Protein AF-A0A0A2XDQ2-F1 (afdb_monomer_lite)

Organism: NCBI:txid155517

Structure (mmCIF, N/CA/C/O backbone):
data_AF-A0A0A2XDQ2-F1
#
_entry.id   AF-A0A0A2XDQ2-F1
#
loop_
_atom_site.group_PDB
_atom_site.id
_atom_site.type_symbol
_atom_site.label_atom_id
_atom_site.label_alt_id
_atom_site.label_comp_id
_atom_site.label_asym_id
_atom_site.label_entity_id
_atom_site.label_seq_id
_atom_site.pdbx_PDB_ins_code
_atom_site.Cartn_x
_atom_site.Cartn_y
_atom_site.Cartn_z
_atom_site.occupancy
_atom_site.B_iso_or_equiv
_atom_site.auth_seq_id
_atom_site.auth_comp_id
_atom_site.auth_asym_id
_atom_site.auth_atom_id
_atom_site.pdbx_PDB_model_num
ATOM 1 N N . MET A 1 1 ? -18.149 14.585 6.582 1.00 52.38 1 MET A N 1
ATOM 2 C CA . MET A 1 1 ? -19.023 13.393 6.601 1.00 52.38 1 MET A CA 1
ATOM 3 C C . MET A 1 1 ? -18.294 12.330 7.407 1.00 52.38 1 MET A C 1
ATOM 5 O O . MET A 1 1 ? -17.138 12.082 7.096 1.00 52.38 1 MET A O 1
ATOM 9 N N . ALA A 1 2 ? -18.883 11.817 8.487 1.00 76.44 2 ALA A N 1
ATOM 1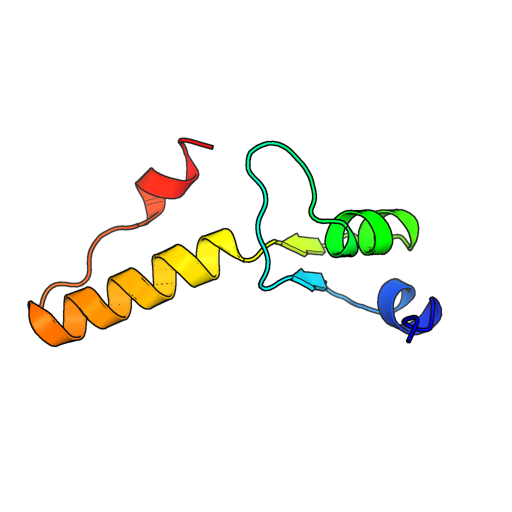0 C CA . ALA A 1 2 ? -18.236 10.817 9.342 1.00 76.44 2 ALA A CA 1
ATOM 11 C C . ALA A 1 2 ? -18.618 9.403 8.881 1.00 76.44 2 ALA A C 1
ATOM 13 O O . ALA A 1 2 ? -19.747 9.188 8.441 1.00 76.44 2 ALA A O 1
ATOM 14 N N . ILE A 1 3 ? -17.682 8.458 8.972 1.00 86.62 3 ILE A N 1
ATOM 15 C CA . ILE A 1 3 ? -17.942 7.041 8.695 1.00 86.62 3 ILE A CA 1
ATOM 16 C C . ILE A 1 3 ? -18.690 6.459 9.895 1.00 86.62 3 ILE A C 1
ATOM 18 O O . ILE A 1 3 ? -18.294 6.685 11.039 1.00 86.62 3 ILE A O 1
ATOM 22 N N . ALA A 1 4 ? -19.777 5.728 9.644 1.00 92.62 4 ALA A N 1
ATOM 23 C CA . ALA A 1 4 ? -20.514 5.065 10.712 1.00 92.62 4 ALA A CA 1
ATOM 24 C C . ALA A 1 4 ? -19.612 4.002 11.384 1.00 92.62 4 ALA A C 1
ATOM 26 O O . ALA A 1 4 ? -19.040 3.173 10.672 1.00 92.62 4 ALA A O 1
ATOM 27 N N . PRO A 1 5 ? -19.466 3.997 12.725 1.00 91.06 5 PRO A N 1
ATOM 28 C CA . PRO A 1 5 ? -18.506 3.132 13.421 1.00 91.06 5 PRO A CA 1
ATOM 29 C C . PRO A 1 5 ? -18.652 1.640 13.109 1.00 91.06 5 PRO A C 1
ATOM 31 O O . PRO A 1 5 ? -17.656 0.935 12.971 1.00 91.06 5 PRO A O 1
ATOM 34 N N . ASN A 1 6 ? -19.890 1.174 12.927 1.00 94.56 6 ASN A N 1
ATOM 35 C CA . ASN A 1 6 ? -20.197 -0.223 12.628 1.00 94.56 6 ASN A CA 1
ATOM 36 C C . ASN A 1 6 ? -19.563 -0.710 11.315 1.00 94.56 6 ASN A C 1
ATOM 38 O O . ASN A 1 6 ? -19.291 -1.898 11.191 1.00 94.56 6 ASN A O 1
ATOM 42 N N . ILE A 1 7 ? -19.303 0.187 10.356 1.00 95.19 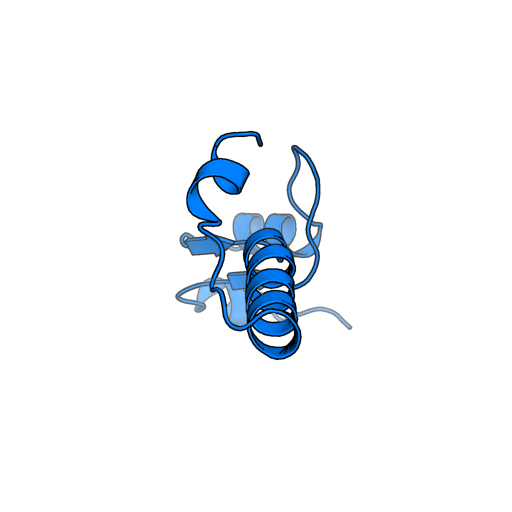7 ILE A N 1
ATOM 43 C CA . ILE A 1 7 ? -18.625 -0.161 9.100 1.00 95.19 7 ILE A CA 1
ATOM 44 C C . ILE A 1 7 ? -17.185 -0.598 9.388 1.00 95.19 7 ILE A C 1
ATOM 46 O O . ILE A 1 7 ? -16.744 -1.622 8.880 1.00 95.19 7 ILE A O 1
ATOM 50 N N . LEU A 1 8 ? -16.463 0.152 10.226 1.00 94.94 8 LEU A N 1
ATOM 51 C CA . LEU A 1 8 ? -15.071 -0.154 10.575 1.00 94.94 8 LEU A CA 1
ATOM 52 C C . LEU A 1 8 ? -14.971 -1.333 11.549 1.00 94.94 8 LEU A C 1
ATOM 54 O O . LEU A 1 8 ? -14.066 -2.147 11.420 1.00 94.94 8 LEU A O 1
ATOM 58 N N . GLN A 1 9 ? -15.929 -1.467 12.468 1.00 94.38 9 GLN A N 1
ATOM 59 C CA . GLN A 1 9 ? -16.000 -2.597 13.405 1.00 94.38 9 GLN A CA 1
ATOM 60 C C . GLN A 1 9 ? -16.236 -3.942 12.701 1.00 94.38 9 GLN A C 1
ATOM 62 O O . GLN A 1 9 ? -15.801 -4.980 13.190 1.00 94.38 9 GLN A O 1
ATOM 67 N N . GLN A 1 10 ? -16.942 -3.933 11.568 1.00 95.69 10 GLN A N 1
ATOM 68 C CA . GLN A 1 10 ? -17.229 -5.129 10.767 1.00 95.69 10 GLN A CA 1
ATOM 69 C C . GLN A 1 10 ? -16.207 -5.352 9.642 1.00 95.69 10 GLN A C 1
ATOM 71 O O . GLN A 1 10 ? -16.280 -6.362 8.940 1.00 95.69 10 GLN A O 1
ATOM 76 N N . ALA A 1 11 ? -15.271 -4.422 9.439 1.00 95.56 11 ALA A N 1
ATOM 77 C CA . ALA A 1 11 ? -14.291 -4.517 8.371 1.00 95.56 11 ALA A CA 1
ATOM 78 C C . ALA A 1 11 ? -13.246 -5.595 8.689 1.00 95.56 11 ALA A C 1
ATOM 80 O O . ALA A 1 11 ? -12.568 -5.546 9.713 1.00 95.56 11 ALA A O 1
ATOM 81 N N . GLY A 1 12 ? -13.070 -6.543 7.765 1.00 96.50 12 GLY A N 1
ATOM 82 C CA . GLY A 1 12 ? -11.990 -7.529 7.848 1.00 96.50 12 GLY A CA 1
ATOM 83 C C . G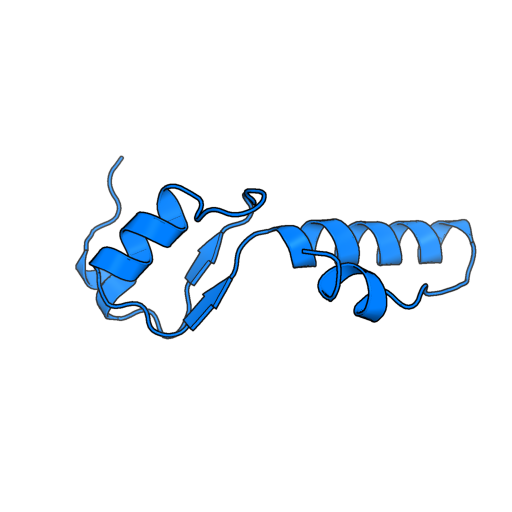LY A 1 12 ? -10.605 -6.915 7.622 1.00 96.50 12 GLY A C 1
ATOM 84 O O . GLY A 1 12 ? -9.623 -7.437 8.129 1.00 96.50 12 GLY A O 1
ATOM 85 N N . ALA A 1 13 ? -10.523 -5.803 6.890 1.00 97.31 13 ALA A N 1
ATOM 86 C CA . ALA A 1 13 ? -9.314 -5.006 6.733 1.00 97.31 13 ALA A CA 1
ATOM 87 C C . ALA A 1 13 ? -9.667 -3.554 6.395 1.00 97.31 13 ALA A C 1
ATOM 89 O O . ALA A 1 13 ? -10.711 -3.289 5.792 1.00 97.31 13 ALA A O 1
ATOM 90 N N . VAL A 1 14 ? -8.781 -2.625 6.749 1.00 97.56 14 VAL A N 1
ATOM 91 C CA . VAL A 1 14 ? -8.899 -1.204 6.407 1.00 97.56 14 VAL A CA 1
ATOM 92 C C . VAL A 1 14 ? -7.672 -0.759 5.623 1.00 97.56 14 VAL A C 1
ATOM 94 O O . VAL A 1 14 ? -6.543 -0.973 6.050 1.00 97.56 14 VAL A O 1
ATOM 97 N N . TYR A 1 15 ? -7.894 -0.127 4.475 1.00 97.56 15 TYR A N 1
ATOM 98 C CA . TYR A 1 15 ? -6.826 0.399 3.635 1.00 97.56 15 TYR A CA 1
ATOM 99 C C . TYR A 1 15 ? -7.014 1.900 3.453 1.00 97.56 15 TYR A C 1
ATOM 101 O O . TYR A 1 15 ? -8.086 2.336 3.024 1.00 97.56 15 TYR A O 1
ATOM 109 N N . ASP A 1 16 ? -5.995 2.683 3.789 1.00 97.38 16 ASP A N 1
ATOM 110 C CA . ASP A 1 16 ? -5.955 4.110 3.474 1.00 97.38 16 ASP A CA 1
ATOM 111 C C . ASP A 1 16 ? -5.064 4.333 2.253 1.00 97.38 16 ASP A C 1
ATOM 113 O O . ASP A 1 16 ? -3.994 3.749 2.156 1.00 97.38 16 ASP A O 1
ATOM 117 N N . MET A 1 17 ? -5.485 5.188 1.322 1.00 97.12 17 MET A N 1
ATOM 118 C CA . MET A 1 17 ? -4.614 5.602 0.217 1.00 97.12 17 MET A CA 1
ATOM 119 C C . MET A 1 17 ? -3.612 6.675 0.651 1.00 97.12 17 MET A C 1
ATOM 121 O O . MET A 1 17 ? -2.606 6.883 -0.027 1.00 97.12 17 MET A O 1
ATOM 125 N N . GLN A 1 18 ? -3.883 7.386 1.749 1.00 96.75 18 GLN A N 1
ATOM 126 C CA . GLN A 1 18 ? -2.885 8.259 2.357 1.00 96.75 18 GLN A CA 1
ATOM 127 C C . GLN A 1 18 ? -1.848 7.438 3.114 1.00 96.75 18 GLN A C 1
ATOM 129 O O . GLN A 1 18 ? -2.099 6.304 3.510 1.00 96.75 18 GLN A O 1
ATOM 134 N N . TYR A 1 19 ? -0.684 8.033 3.333 1.00 94.69 19 TYR A N 1
ATOM 135 C CA . TYR A 1 19 ? 0.415 7.432 4.074 1.00 94.69 19 TYR A CA 1
ATOM 136 C C . TYR A 1 19 ? 1.071 8.483 4.962 1.00 94.69 19 TYR A C 1
ATOM 138 O O . TYR A 1 19 ? 1.010 9.684 4.676 1.00 94.69 19 TYR A O 1
ATOM 146 N N . SER A 1 20 ? 1.693 8.037 6.047 1.00 91.62 20 SER A N 1
ATOM 147 C CA . SER A 1 20 ? 2.431 8.913 6.956 1.00 91.62 20 SER A CA 1
ATOM 148 C C . SER A 1 20 ? 3.732 8.245 7.372 1.00 91.62 20 SER A C 1
ATOM 150 O O . SER A 1 20 ? 3.795 7.039 7.585 1.00 91.62 20 SER A O 1
ATOM 152 N 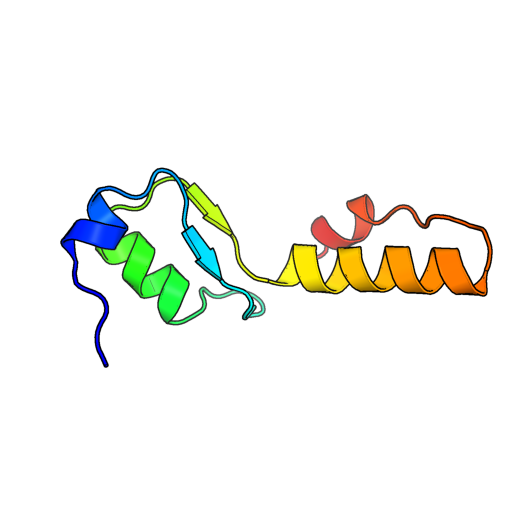N . LYS A 1 21 ? 4.802 9.034 7.486 1.00 85.94 21 LYS A N 1
ATOM 153 C CA . LYS A 1 21 ? 6.106 8.510 7.893 1.00 85.94 21 LYS A CA 1
ATOM 154 C C . LYS A 1 21 ? 6.176 8.430 9.417 1.00 85.94 21 LYS A C 1
ATOM 156 O O . LYS A 1 21 ? 6.207 9.461 10.085 1.00 85.94 21 LYS A O 1
ATOM 161 N N . GLY A 1 22 ? 6.243 7.212 9.951 1.00 83.50 22 GLY A N 1
ATOM 162 C CA . GLY A 1 22 ? 6.462 6.947 11.378 1.00 83.50 22 GLY A CA 1
ATOM 163 C C . GLY A 1 22 ? 5.238 7.132 12.284 1.00 83.50 22 GLY A C 1
ATOM 164 O O . GLY A 1 22 ? 5.371 7.030 13.502 1.00 83.50 22 GLY A O 1
ATOM 165 N N . THR A 1 23 ? 4.054 7.402 11.729 1.00 91.75 23 THR A N 1
ATOM 166 C CA . THR A 1 23 ? 2.789 7.510 12.474 1.00 91.75 23 THR A CA 1
ATOM 167 C C . THR A 1 23 ? 1.620 6.982 11.647 1.00 91.75 23 THR A C 1
ATOM 169 O O . THR A 1 23 ? 1.736 6.821 10.437 1.00 91.75 23 THR A O 1
ATOM 172 N N . ASP A 1 24 ? 0.473 6.746 12.286 1.00 95.88 24 ASP A N 1
ATOM 173 C CA . ASP A 1 24 ? -0.765 6.431 11.571 1.00 95.88 24 ASP A CA 1
ATOM 174 C C . ASP A 1 24 ? -1.327 7.665 10.856 1.00 95.88 24 ASP A C 1
ATOM 176 O O . ASP A 1 24 ? -1.281 8.785 11.378 1.00 95.88 24 ASP A O 1
ATOM 180 N N . THR A 1 25 ? -1.965 7.457 9.704 1.00 96.94 25 THR A N 1
ATOM 181 C CA . THR A 1 25 ? -2.873 8.468 9.154 1.00 96.94 25 THR A CA 1
ATOM 182 C C . THR A 1 25 ? -4.083 8.644 10.086 1.00 96.94 25 THR A C 1
ATOM 184 O O . THR A 1 25 ? -4.440 7.721 10.830 1.00 96.94 25 THR A O 1
ATOM 187 N N . PRO A 1 26 ? -4.793 9.787 10.039 1.00 96.06 26 PRO A N 1
ATOM 188 C CA . PRO A 1 26 ? -5.994 9.981 10.851 1.00 96.06 26 PRO A CA 1
ATOM 189 C C . PRO A 1 26 ? -7.069 8.907 10.633 1.00 96.06 26 PRO A C 1
ATOM 191 O O . PRO A 1 26 ? -7.794 8.560 11.566 1.00 96.06 26 PRO A O 1
ATOM 194 N N . PHE A 1 27 ? -7.175 8.360 9.418 1.00 96.31 27 PHE A N 1
ATOM 195 C CA . PHE A 1 27 ? -8.152 7.319 9.113 1.00 96.31 27 PHE A CA 1
ATOM 196 C C . PHE A 1 27 ? -7.740 5.958 9.680 1.00 96.31 27 PHE A C 1
ATOM 198 O O . PHE A 1 27 ? -8.573 5.275 10.277 1.00 96.31 27 PHE A O 1
ATOM 205 N N . ILE A 1 28 ? -6.458 5.596 9.588 1.00 96.94 28 ILE A N 1
ATOM 206 C CA . ILE A 1 28 ? -5.933 4.380 10.221 1.00 96.94 28 ILE A CA 1
ATOM 207 C C . ILE A 1 28 ? -6.041 4.474 11.747 1.00 96.94 28 ILE A C 1
ATOM 209 O O . ILE A 1 28 ? -6.482 3.520 12.389 1.00 96.94 28 ILE A O 1
ATOM 213 N N . ALA A 1 29 ? -5.744 5.636 12.334 1.00 96.69 29 ALA A N 1
ATOM 214 C CA . ALA A 1 29 ? -5.925 5.869 13.765 1.00 96.69 29 ALA A CA 1
ATOM 215 C C . ALA A 1 29 ? -7.393 5.677 14.194 1.00 96.69 29 ALA A C 1
ATOM 217 O O . ALA A 1 29 ? -7.667 5.004 15.189 1.00 96.69 29 ALA A O 1
ATOM 218 N N . LEU A 1 30 ? -8.346 6.202 13.415 1.00 95.88 30 LEU A N 1
ATOM 219 C CA . LEU A 1 30 ? -9.776 5.984 13.645 1.00 95.88 30 LEU A CA 1
ATOM 220 C C . LEU A 1 30 ? -10.159 4.500 13.524 1.00 95.88 30 LEU A C 1
ATOM 222 O O . LEU A 1 30 ? -10.890 3.985 14.367 1.00 95.88 30 LEU A O 1
ATOM 226 N N . ALA A 1 31 ? -9.661 3.797 12.507 1.00 95.94 31 ALA A N 1
ATOM 227 C CA . ALA A 1 31 ? -9.929 2.375 12.310 1.00 95.94 31 ALA A CA 1
ATOM 228 C C . ALA A 1 31 ? -9.429 1.521 13.484 1.00 95.94 31 ALA A C 1
ATOM 230 O O . ALA A 1 31 ? -10.166 0.664 13.977 1.00 95.94 31 ALA A O 1
ATOM 231 N N . LYS A 1 32 ? -8.228 1.810 13.997 1.00 95.75 32 LYS A N 1
ATOM 232 C CA . LYS A 1 32 ? -7.686 1.167 15.204 1.00 95.75 32 LYS A CA 1
ATOM 233 C C . LYS A 1 32 ? -8.562 1.417 16.428 1.00 95.75 32 LYS A C 1
ATOM 235 O O . LYS A 1 32 ? -8.869 0.478 17.157 1.00 95.75 32 LYS A O 1
ATOM 240 N N . GLN A 1 33 ? -9.023 2.655 16.627 1.00 95.50 33 GLN A N 1
ATOM 241 C CA . GLN A 1 33 ? -9.949 2.993 17.719 1.00 95.50 33 GLN A CA 1
ATOM 242 C C . GLN A 1 33 ? -11.283 2.235 17.623 1.00 95.50 33 GLN A C 1
ATOM 244 O O . GLN A 1 33 ? -11.922 2.002 18.646 1.00 95.50 33 GLN A O 1
ATOM 249 N N . GLN A 1 34 ? -11.694 1.833 16.416 1.00 95.44 34 GLN A N 1
ATOM 250 C CA . GLN A 1 34 ? -12.892 1.023 16.169 1.00 95.44 34 GLN A CA 1
ATOM 251 C C . GLN A 1 34 ? -12.631 -0.493 16.163 1.00 95.44 34 GLN A C 1
ATOM 253 O O . GLN A 1 34 ? -13.546 -1.263 15.886 1.00 95.44 34 GLN A O 1
ATOM 258 N N . GLY A 1 35 ? -11.416 -0.937 16.499 1.00 94.88 35 GLY A N 1
ATOM 259 C CA . GLY A 1 35 ? -11.086 -2.353 16.670 1.00 94.88 35 GLY A CA 1
ATOM 260 C C . GLY A 1 35 ? -10.583 -3.073 15.417 1.00 94.88 35 GLY A C 1
ATOM 261 O O . GLY A 1 35 ? -10.468 -4.300 15.449 1.00 94.88 35 GLY A O 1
ATOM 262 N N . ALA A 1 36 ? -10.252 -2.356 14.338 1.00 95.75 36 ALA A N 1
ATOM 263 C CA . ALA A 1 36 ? -9.685 -2.970 13.138 1.00 95.75 36 ALA A CA 1
ATOM 264 C C . ALA A 1 36 ? -8.377 -3.721 13.460 1.00 95.75 36 ALA A C 1
ATOM 266 O O . ALA A 1 36 ? -7.438 -3.143 14.006 1.00 95.75 36 ALA A O 1
ATOM 267 N N . GLN A 1 37 ? -8.319 -5.007 13.104 1.00 95.44 37 GLN A N 1
ATOM 268 C CA . GLN A 1 37 ? -7.152 -5.872 13.346 1.00 95.44 37 GLN A CA 1
ATOM 269 C C . GLN A 1 37 ? -6.163 -5.882 12.178 1.00 95.44 37 GLN A C 1
ATOM 271 O O . GLN A 1 37 ? -4.970 -6.100 12.367 1.00 95.44 37 GLN A O 1
ATOM 276 N N . HIS A 1 38 ? -6.659 -5.636 10.967 1.00 97.44 38 HIS A N 1
ATOM 277 C CA . HIS A 1 38 ? -5.855 -5.590 9.756 1.00 97.44 38 HIS A CA 1
ATOM 278 C C . HIS A 1 38 ? -5.986 -4.209 9.138 1.00 97.44 38 HIS A C 1
ATOM 280 O O . HIS A 1 38 ? -7.084 -3.767 8.795 1.00 97.44 38 HIS A O 1
ATOM 286 N N . TYR A 1 39 ? -4.863 -3.516 9.017 1.00 96.19 39 TYR A N 1
ATOM 287 C CA . TYR A 1 39 ? -4.825 -2.176 8.464 1.00 96.19 39 TYR A CA 1
ATOM 288 C C . TYR A 1 39 ? -3.508 -1.938 7.732 1.00 96.19 39 TYR A C 1
ATOM 290 O O . TYR A 1 39 ? -2.473 -2.490 8.103 1.00 96.19 39 TYR A O 1
ATOM 298 N N . SER A 1 40 ? -3.553 -1.127 6.683 1.00 95.69 40 SER A N 1
ATOM 299 C CA . SER A 1 40 ? -2.369 -0.699 5.940 1.00 95.69 40 SER A CA 1
ATOM 300 C C . SER A 1 40 ? -2.625 0.671 5.322 1.00 95.69 40 SER A C 1
ATOM 302 O O . SER A 1 40 ? -3.771 1.025 5.031 1.00 95.69 40 SER A O 1
ATOM 304 N N . ASP A 1 41 ? -1.564 1.451 5.175 1.00 95.81 41 ASP A N 1
ATOM 305 C CA . ASP A 1 41 ? -1.609 2.760 4.544 1.00 95.81 41 ASP A CA 1
ATOM 306 C C . ASP A 1 41 ? -1.212 2.682 3.057 1.00 95.81 41 ASP A C 1
ATOM 308 O O . ASP A 1 41 ? -0.958 1.612 2.485 1.00 95.81 41 ASP A O 1
ATOM 312 N N . GLY A 1 42 ? -1.164 3.845 2.417 1.00 96.06 42 GLY A N 1
ATOM 313 C CA . GLY A 1 42 ? -0.972 3.973 0.982 1.00 96.06 42 GLY A CA 1
ATOM 314 C C . GLY A 1 42 ? 0.463 3.786 0.505 1.00 96.06 42 GLY A C 1
ATOM 315 O O . GLY A 1 42 ? 0.693 3.859 -0.705 1.00 96.06 42 GLY A O 1
ATOM 316 N N . PHE A 1 43 ? 1.446 3.569 1.386 1.00 94.12 43 PHE A N 1
ATOM 317 C CA . PHE A 1 43 ? 2.850 3.564 0.967 1.00 94.12 43 PHE A CA 1
ATOM 318 C C . PHE A 1 43 ? 3.147 2.426 -0.019 1.00 94.12 43 PHE A C 1
ATOM 320 O O . PHE A 1 43 ? 3.763 2.642 -1.064 1.00 94.12 43 PHE A O 1
ATOM 327 N N . GLY A 1 44 ? 2.615 1.229 0.246 1.00 93.69 44 GLY A N 1
ATOM 328 C CA . GLY A 1 44 ? 2.720 0.098 -0.680 1.00 93.69 44 GLY A CA 1
ATOM 329 C C . GLY A 1 44 ? 2.089 0.380 -2.043 1.00 93.69 44 GLY A C 1
ATOM 330 O O . GLY A 1 44 ? 2.679 0.054 -3.073 1.00 93.69 44 GLY A O 1
ATOM 331 N N . MET A 1 45 ? 0.938 1.055 -2.068 1.00 96.06 45 MET A N 1
ATOM 332 C CA . MET A 1 45 ? 0.295 1.479 -3.311 1.00 96.06 45 MET A CA 1
ATOM 333 C C . MET A 1 45 ? 1.152 2.497 -4.070 1.00 96.06 45 MET A C 1
ATOM 335 O O . MET A 1 45 ? 1.308 2.349 -5.282 1.00 96.06 45 MET A O 1
ATOM 339 N N . LEU A 1 46 ? 1.738 3.486 -3.382 1.00 95.75 46 LEU A N 1
ATOM 340 C CA . LEU A 1 46 ? 2.645 4.476 -3.974 1.00 95.75 46 LEU A CA 1
ATOM 341 C C . LEU A 1 46 ? 3.856 3.806 -4.634 1.00 95.75 46 LEU A C 1
ATOM 343 O O . LEU A 1 46 ? 4.212 4.147 -5.761 1.00 95.75 46 LEU A O 1
ATOM 347 N N . VAL A 1 47 ? 4.489 2.853 -3.959 1.00 95.81 47 VAL A N 1
ATOM 348 C CA . VAL A 1 47 ? 5.653 2.149 -4.510 1.00 95.81 47 VAL A CA 1
ATOM 349 C C . VAL A 1 47 ? 5.235 1.220 -5.656 1.00 95.81 47 VAL A C 1
ATOM 351 O O . VAL A 1 47 ? 5.849 1.236 -6.726 1.00 95.81 47 VAL A O 1
ATOM 354 N N . GLY A 1 48 ? 4.147 0.466 -5.483 1.00 96.00 48 GLY A N 1
ATOM 355 C CA . GLY A 1 48 ? 3.646 -0.478 -6.481 1.00 96.00 48 GLY A CA 1
ATOM 356 C C . GLY A 1 48 ? 3.273 0.194 -7.802 1.00 96.00 48 GLY A C 1
ATOM 357 O O . GLY A 1 48 ? 3.706 -0.248 -8.867 1.00 96.00 48 GLY A O 1
ATOM 358 N N . GLN A 1 49 ? 2.538 1.311 -7.761 1.00 98.00 49 GLN A N 1
ATOM 359 C CA . GLN A 1 49 ? 2.193 2.036 -8.991 1.00 98.00 49 GLN A CA 1
ATOM 360 C C . GLN A 1 49 ? 3.439 2.571 -9.717 1.00 98.00 49 GLN A C 1
ATOM 362 O O . GLN A 1 49 ? 3.498 2.520 -10.947 1.00 98.00 49 GLN A O 1
ATOM 367 N N . ALA A 1 50 ? 4.469 2.999 -8.975 1.00 97.25 50 ALA A N 1
ATOM 368 C CA . ALA A 1 50 ? 5.719 3.473 -9.559 1.00 97.25 50 ALA A CA 1
ATOM 369 C C . ALA A 1 50 ? 6.472 2.330 -10.247 1.00 97.25 50 ALA A C 1
ATOM 371 O O . ALA A 1 50 ? 6.983 2.518 -11.350 1.00 97.25 50 ALA A O 1
ATOM 372 N N . ALA A 1 51 ? 6.488 1.137 -9.646 1.00 98.00 51 ALA A N 1
ATOM 373 C CA . ALA A 1 51 ? 7.079 -0.056 -10.248 1.00 98.00 51 ALA A CA 1
ATOM 374 C C . ALA A 1 51 ? 6.392 -0.435 -11.568 1.00 98.00 51 ALA A C 1
ATOM 376 O O . ALA A 1 51 ? 7.066 -0.701 -12.564 1.00 98.00 51 ALA A O 1
ATOM 377 N N . HIS A 1 52 ? 5.058 -0.376 -11.617 1.00 98.44 52 HIS A N 1
ATOM 378 C CA . HIS A 1 52 ? 4.307 -0.630 -12.848 1.00 98.44 52 HIS A CA 1
ATOM 379 C C . HIS A 1 52 ? 4.562 0.432 -13.932 1.00 98.44 52 HIS A C 1
ATOM 381 O O . HIS A 1 52 ? 4.746 0.077 -15.099 1.00 98.44 52 HIS A O 1
ATOM 387 N N . ALA A 1 53 ? 4.628 1.717 -13.571 1.00 98.62 53 ALA A N 1
ATOM 388 C CA . ALA A 1 53 ? 4.995 2.781 -14.509 1.00 98.62 53 ALA A CA 1
ATOM 389 C C . ALA A 1 53 ? 6.437 2.616 -15.024 1.00 98.62 53 ALA A C 1
ATOM 391 O O . ALA A 1 53 ? 6.704 2.758 -16.219 1.00 98.62 53 ALA A O 1
ATOM 392 N N . PHE A 1 54 ? 7.364 2.241 -14.142 1.00 98.44 54 PHE A N 1
ATOM 393 C CA . PHE A 1 54 ? 8.744 1.947 -14.509 1.00 98.44 54 PHE A CA 1
ATOM 394 C C . PHE A 1 54 ? 8.827 0.764 -15.481 1.00 98.44 54 PHE A C 1
ATOM 396 O O . PHE A 1 54 ? 9.512 0.865 -16.500 1.00 98.44 54 PHE A O 1
ATOM 403 N N . TYR A 1 55 ? 8.082 -0.316 -15.229 1.00 98.62 55 TYR A N 1
ATOM 404 C CA . TYR A 1 55 ? 7.990 -1.453 -16.145 1.00 98.62 55 TYR A CA 1
ATOM 405 C C . TYR A 1 55 ? 7.467 -1.035 -17.523 1.00 98.62 55 TYR A C 1
ATOM 407 O O . TYR A 1 55 ? 8.062 -1.406 -18.533 1.00 98.62 55 TYR A O 1
ATOM 415 N N . LEU A 1 56 ? 6.423 -0.200 -17.577 1.00 98.69 56 LEU A N 1
ATOM 416 C CA . LEU A 1 56 ? 5.891 0.324 -18.838 1.00 98.69 56 LEU A CA 1
ATOM 417 C C . LEU A 1 56 ? 6.955 1.078 -19.652 1.00 98.69 56 LEU A C 1
ATOM 419 O O . LEU A 1 56 ? 7.021 0.925 -20.870 1.00 98.69 56 LEU A O 1
ATOM 423 N N . TRP A 1 57 ? 7.794 1.885 -19.001 1.00 98.62 57 TRP A N 1
ATOM 424 C CA . TRP A 1 57 ? 8.794 2.703 -19.696 1.00 98.62 57 TRP A CA 1
ATOM 425 C C . TRP A 1 57 ? 10.115 1.991 -19.976 1.00 98.62 57 TRP A C 1
ATOM 427 O O . TRP A 1 57 ? 10.835 2.383 -20.894 1.00 98.62 57 TRP A O 1
ATOM 437 N N . ARG A 1 58 ? 10.485 1.003 -19.158 1.00 98.38 58 ARG A N 1
ATOM 438 C CA . ARG A 1 58 ? 11.835 0.412 -19.158 1.00 98.38 58 ARG A CA 1
ATOM 439 C C . ARG A 1 58 ? 11.845 -1.083 -19.453 1.00 98.38 58 ARG A C 1
ATOM 441 O O . ARG A 1 58 ? 12.922 -1.634 -19.649 1.00 98.38 58 ARG A O 1
ATOM 448 N N . GLY A 1 59 ? 10.684 -1.736 -19.477 1.00 98.25 59 GLY A N 1
ATOM 449 C CA . GLY A 1 59 ? 10.552 -3.176 -19.709 1.00 98.25 59 GLY A CA 1
ATOM 450 C C . GLY A 1 59 ? 11.098 -4.056 -18.579 1.00 98.25 59 GLY A C 1
ATOM 451 O O . GLY A 1 59 ? 11.203 -5.266 -18.752 1.00 98.25 59 GLY A O 1
ATOM 452 N N . VAL A 1 60 ? 11.451 -3.473 -17.429 1.00 97.94 60 VAL A N 1
ATOM 453 C CA . VAL A 1 60 ? 12.020 -4.174 -16.266 1.00 97.94 60 VAL A CA 1
ATOM 454 C C . VAL A 1 60 ? 11.130 -3.920 -15.057 1.00 97.94 60 VAL A C 1
ATOM 456 O O . VAL A 1 60 ? 10.822 -2.769 -14.771 1.00 97.94 60 VAL A O 1
ATOM 459 N N . MET A 1 61 ? 10.690 -4.977 -14.369 1.00 97.88 61 MET A N 1
ATOM 460 C CA . MET A 1 61 ? 9.937 -4.849 -13.117 1.00 97.88 61 MET A CA 1
ATOM 461 C C . MET A 1 61 ? 10.943 -4.729 -11.964 1.00 97.88 61 MET A C 1
ATOM 463 O O . MET A 1 61 ? 11.718 -5.668 -11.771 1.00 97.88 61 MET A O 1
ATOM 467 N N . PRO A 1 62 ? 10.996 -3.598 -11.241 1.00 97.00 62 PRO A N 1
ATOM 468 C CA . PRO A 1 62 ? 11.938 -3.436 -10.143 1.00 97.00 62 PRO A CA 1
ATOM 469 C C . PRO A 1 62 ? 11.514 -4.277 -8.933 1.00 97.00 62 PRO A C 1
ATOM 471 O O . PRO A 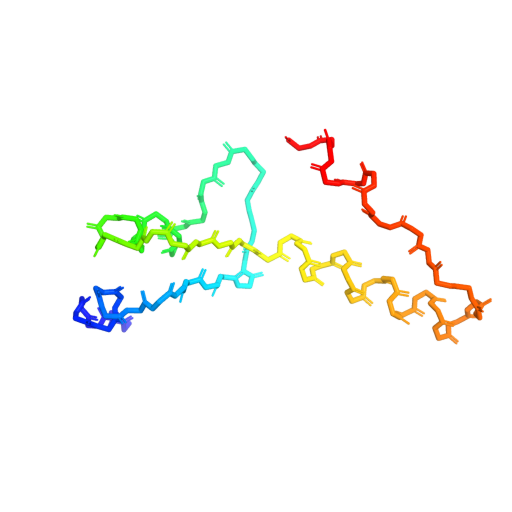1 62 ? 10.321 -4.439 -8.672 1.00 97.00 62 PRO A O 1
ATOM 474 N N . ASP A 1 63 ? 12.492 -4.778 -8.177 1.00 95.75 63 ASP A N 1
ATOM 475 C CA . ASP A 1 63 ? 12.240 -5.332 -6.847 1.00 95.75 63 ASP A CA 1
ATOM 476 C C . ASP A 1 63 ? 11.992 -4.183 -5.865 1.00 95.75 63 ASP A C 1
ATOM 478 O O . ASP A 1 63 ? 12.826 -3.291 -5.706 1.00 95.75 63 ASP A O 1
ATOM 482 N N . VAL A 1 64 ? 10.815 -4.192 -5.246 1.00 93.69 64 VAL A N 1
ATOM 483 C CA . VAL A 1 64 ? 10.363 -3.154 -4.317 1.00 93.69 64 VAL A CA 1
ATOM 484 C C . VAL A 1 64 ? 10.375 -3.613 -2.866 1.00 93.69 64 VAL A C 1
ATOM 486 O O . VAL A 1 64 ? 10.191 -2.777 -1.986 1.00 93.69 64 VAL A O 1
ATOM 489 N N . ALA A 1 65 ? 10.603 -4.906 -2.602 1.00 91.31 65 ALA A N 1
ATOM 490 C CA . ALA A 1 65 ? 10.638 -5.43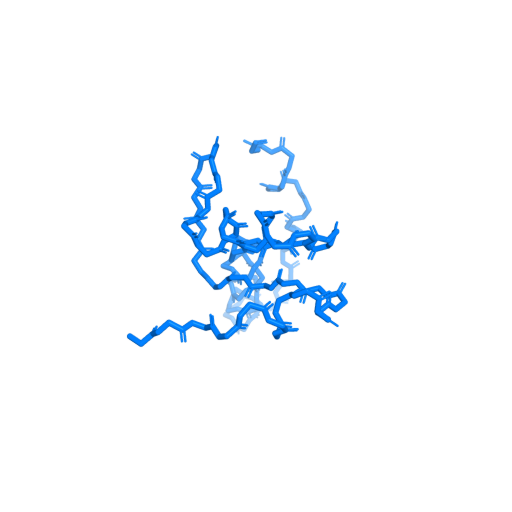8 -1.243 1.00 91.31 65 ALA A CA 1
ATOM 491 C C . ALA A 1 65 ? 11.634 -4.690 -0.329 1.00 91.31 65 ALA A C 1
ATOM 493 O O . ALA A 1 65 ? 11.228 -4.320 0.773 1.00 91.31 65 ALA A O 1
ATOM 494 N N . PRO A 1 66 ? 12.860 -4.341 -0.783 1.00 89.94 66 PRO A N 1
ATOM 495 C CA . PRO A 1 66 ? 13.831 -3.650 0.068 1.00 89.94 66 PRO A CA 1
ATOM 496 C C . PRO A 1 66 ? 13.384 -2.261 0.549 1.00 89.94 66 PRO A C 1
ATOM 498 O O . PRO A 1 66 ? 13.875 -1.775 1.560 1.00 89.94 66 PRO A O 1
ATOM 501 N N . LEU A 1 67 ? 12.448 -1.608 -0.152 1.00 86.06 67 LEU A N 1
ATOM 502 C CA . LEU A 1 67 ? 11.969 -0.267 0.210 1.00 86.06 67 LEU A CA 1
ATOM 503 C C . LEU A 1 67 ? 11.061 -0.271 1.445 1.00 86.06 67 LEU A C 1
ATOM 505 O O . LEU A 1 67 ? 10.826 0.785 2.030 1.00 86.06 67 LEU A O 1
ATOM 509 N N . PHE A 1 68 ? 10.525 -1.431 1.824 1.00 80.69 68 PHE A N 1
ATOM 510 C CA . PHE A 1 68 ? 9.660 -1.565 2.994 1.00 80.69 68 PHE A CA 1
ATOM 511 C C . PHE A 1 68 ? 10.445 -1.799 4.288 1.00 80.69 68 PHE A C 1
ATOM 513 O O . PHE A 1 68 ? 9.908 -1.541 5.360 1.00 80.69 68 PHE A O 1
ATOM 520 N N . ASP A 1 69 ? 11.709 -2.221 4.189 1.00 71.50 69 ASP A N 1
ATOM 521 C CA . ASP A 1 69 ? 12.591 -2.447 5.341 1.00 71.50 69 ASP A CA 1
ATOM 522 C C . ASP A 1 69 ? 13.227 -1.142 5.868 1.00 71.50 69 ASP A C 1
ATOM 524 O O . ASP A 1 69 ? 13.792 -1.118 6.960 1.00 71.50 69 ASP A O 1
ATOM 528 N N . GLU A 1 70 ? 13.145 -0.044 5.104 1.00 58.00 70 GLU A N 1
ATOM 529 C CA . GLU A 1 70 ? 13.742 1.261 5.440 1.00 58.00 70 GLU A CA 1
ATOM 530 C C . GLU A 1 70 ? 12.811 2.209 6.234 1.00 58.00 70 GLU A C 1
ATOM 532 O O . GLU A 1 70 ? 13.175 3.369 6.470 1.00 58.00 70 GLU A O 1
ATOM 537 N N . LEU A 1 71 ? 11.618 1.751 6.639 1.00 57.19 71 LEU A N 1
ATOM 538 C CA . LEU A 1 71 ? 10.592 2.566 7.313 1.00 57.19 71 LEU A CA 1
ATOM 539 C C . LEU A 1 71 ? 10.430 2.290 8.810 1.00 57.19 71 LEU A C 1
ATOM 541 O O . LEU A 1 71 ? 10.382 1.110 9.215 1.00 57.19 71 LEU A O 1
#

InterPro domains:
  IPR036291 NAD(P)-binding domain superfamily [SSF51735] (3-69)
  IPR041121 SDH, C-terminal [PF18317] (42-65)

Secondary structure (DSSP, 8-state):
-PPPHHHHHT-S-EE-S---SSS--HHHHHHHHTT-SSEE-THHHHHHHHHHHHHHHHS-----GGGGTT-

Sequence (71 aa):
MAIAPNILQQAGAVYDMQYSKGTDTPFIALAKQQGAQHYSDGFGMLVGQAAHAFYLWRGVMPDVAPLFDEL

Radius of gyration: 15.11 Å; chains: 1; bounding box: 34×21×37 Å

Foldseek 3Di:
DDDDLVVLLPDQEEEALADDPPDDDPVVVSSVVSPHPHYDYNPCVVQVVVQVVCCVVPVDRDDCVVVVVVD

pLDDT: mean 92.84, std 9.23, range [52.38, 98.69]